Protein AF-L8YCD0-F1 (afdb_monomer_lite)

Sequence (68 aa):
MEFRPSGARGHVQISNESAIDFYRKFGFEIIETKKNYYKRIEPADAHVLQKNLKVPSGQNADVQKTDN

pLDDT: mean 81.54, std 19.37, range [38.22, 97.44]

Organism: Tupaia chinensis (NCBI:txid246437)

Secondary structure (DSSP, 8-state):
-----SEEEEEEETT-HHHHHHHHHTT-EEEEEETT--SSSSS--EEEEEEE----------------

Foldseek 3Di:
DDPPQQKDKDKDAPPPVVVVVVLVVVVWDQPDKDQQCQPPDPVSIITMIMDRDDDCPDPPDPPPDDDD

InterPro domains:
  IPR016181 Acyl-CoA N-acyltransferase [SSF55729] (10-53)

Structure (mmCIF, N/CA/C/O backbone):
data_AF-L8YCD0-F1
#
_entry.id   AF-L8YCD0-F1
#
loop_
_atom_site.group_PDB
_atom_site.id
_atom_site.type_symbol
_atom_site.label_atom_id
_atom_site.label_alt_id
_atom_site.label_comp_id
_atom_site.label_asym_id
_atom_site.label_entity_id
_atom_site.label_seq_id
_atom_site.pdbx_PDB_ins_code
_atom_site.Cartn_x
_atom_site.Cartn_y
_atom_site.Cartn_z
_atom_site.occupancy
_atom_site.B_iso_or_equiv
_atom_site.auth_seq_id
_atom_site.auth_comp_id
_atom_site.auth_asym_id
_atom_site.auth_atom_id
_atom_site.pdbx_PDB_model_num
ATOM 1 N N . MET A 1 1 ? 7.187 -6.783 29.170 1.00 38.22 1 MET A N 1
ATOM 2 C CA . MET A 1 1 ? 5.764 -6.665 28.793 1.00 38.22 1 MET A CA 1
ATOM 3 C C . MET A 1 1 ? 5.728 -6.538 27.282 1.00 38.22 1 MET A C 1
ATOM 5 O O . MET A 1 1 ? 6.186 -5.529 26.765 1.00 38.22 1 MET A O 1
ATOM 9 N N . GLU A 1 2 ? 5.361 -7.601 26.570 1.00 50.78 2 GLU A N 1
ATOM 10 C CA . GLU A 1 2 ? 5.374 -7.601 25.105 1.00 50.78 2 GLU A CA 1
ATOM 11 C C . GLU A 1 2 ? 4.116 -6.888 24.612 1.00 50.78 2 GLU A C 1
ATOM 13 O O . GLU A 1 2 ? 2.995 -7.331 24.86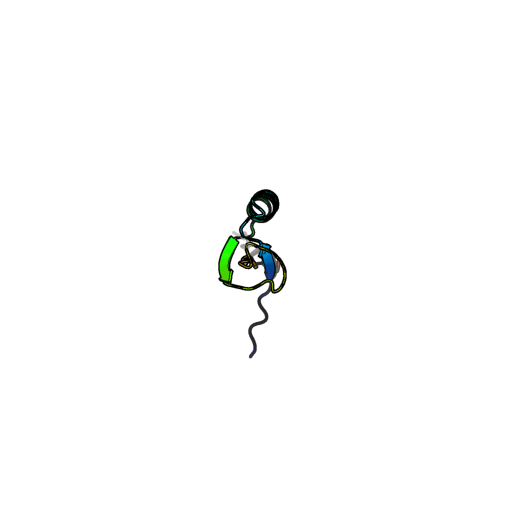8 1.00 50.78 2 GLU A O 1
ATOM 18 N N . PHE A 1 3 ? 4.304 -5.724 23.990 1.00 56.91 3 PHE A N 1
ATOM 19 C CA . PHE A 1 3 ? 3.217 -4.938 23.426 1.00 56.91 3 PHE A CA 1
ATOM 20 C C . PHE A 1 3 ? 2.583 -5.757 22.302 1.00 56.91 3 PHE A C 1
ATOM 22 O O . PHE A 1 3 ? 3.139 -5.858 21.213 1.00 56.91 3 PHE A O 1
ATOM 29 N N . ARG A 1 4 ? 1.439 -6.387 22.576 1.00 58.69 4 ARG A N 1
ATOM 30 C CA . ARG A 1 4 ? 0.610 -6.993 21.536 1.00 58.69 4 ARG A CA 1
ATOM 31 C C . ARG A 1 4 ? -0.114 -5.852 20.834 1.00 58.69 4 ARG A C 1
ATOM 33 O O . ARG A 1 4 ? -1.021 -5.283 21.444 1.00 58.69 4 ARG A O 1
ATOM 40 N N . PRO A 1 5 ? 0.271 -5.469 19.605 1.00 61.00 5 PRO A N 1
ATOM 41 C CA . PRO A 1 5 ? -0.456 -4.429 18.904 1.00 61.00 5 PRO A CA 1
ATOM 42 C C . PRO A 1 5 ? -1.899 -4.901 18.749 1.00 61.00 5 PRO A C 1
ATOM 44 O O . PRO A 1 5 ? -2.151 -5.997 18.252 1.00 61.00 5 PRO A O 1
ATOM 47 N N . SER A 1 6 ? -2.857 -4.080 19.166 1.00 74.88 6 SER A N 1
ATOM 48 C CA . SER A 1 6 ? -4.288 -4.347 19.005 1.00 74.88 6 SER A CA 1
ATOM 49 C C . SER A 1 6 ? -4.729 -4.200 17.541 1.00 74.88 6 SER A C 1
ATOM 51 O O . SER A 1 6 ? -5.851 -3.815 17.264 1.00 74.88 6 SER A O 1
ATOM 53 N N . GLY A 1 7 ? -3.840 -4.428 16.576 1.00 82.44 7 GLY A N 1
ATOM 54 C CA . GLY A 1 7 ? -4.024 -4.103 15.169 1.00 82.44 7 GLY A CA 1
ATOM 55 C C . GLY A 1 7 ? -3.942 -5.317 14.258 1.00 82.44 7 GLY A C 1
ATOM 56 O O . GLY A 1 7 ? -3.341 -6.334 14.594 1.00 82.44 7 GLY A O 1
ATOM 57 N N . ALA A 1 8 ? -4.522 -5.186 13.071 1.00 89.94 8 ALA A N 1
ATOM 58 C CA . ALA A 1 8 ? -4.319 -6.132 11.985 1.00 89.94 8 ALA A CA 1
ATOM 59 C C . ALA A 1 8 ? -3.086 -5.711 11.173 1.00 89.94 8 ALA A C 1
ATOM 61 O O . ALA A 1 8 ? -2.946 -4.539 10.815 1.00 89.94 8 ALA A O 1
ATOM 62 N N . ARG A 1 9 ? -2.207 -6.668 10.858 1.00 92.00 9 ARG A N 1
ATOM 63 C CA . ARG A 1 9 ? -1.043 -6.469 9.983 1.00 92.00 9 ARG A CA 1
ATOM 64 C C . ARG A 1 9 ? -1.093 -7.469 8.833 1.00 92.00 9 ARG A C 1
ATOM 66 O O . ARG A 1 9 ? -1.407 -8.636 9.047 1.00 92.00 9 ARG A O 1
ATOM 73 N N . GLY A 1 10 ? -0.768 -7.017 7.629 1.00 93.88 10 GLY A N 1
ATOM 74 C CA . GLY A 1 10 ? -0.764 -7.838 6.421 1.00 93.88 10 GLY A CA 1
ATOM 75 C C . GLY A 1 10 ? 0.398 -7.497 5.497 1.00 93.88 10 GLY A C 1
ATOM 76 O O . GLY A 1 10 ? 1.118 -6.524 5.722 1.00 93.88 10 GLY A O 1
ATOM 77 N N . HIS A 1 11 ? 0.574 -8.307 4.457 1.00 96.19 11 HIS A N 1
ATOM 78 C CA . HIS A 1 11 ? 1.537 -8.063 3.387 1.00 96.19 11 HIS A CA 1
ATOM 79 C C . HIS A 1 11 ? 0.808 -8.145 2.046 1.00 96.19 11 HIS A C 1
ATOM 81 O O . HIS A 1 11 ? -0.034 -9.020 1.856 1.00 96.19 11 HIS A O 1
ATOM 87 N N . VAL A 1 12 ? 1.134 -7.250 1.119 1.00 96.31 12 VAL A N 1
ATOM 88 C CA . VAL A 1 12 ? 0.595 -7.232 -0.246 1.00 96.31 12 VAL A CA 1
ATOM 89 C C . VAL A 1 12 ? 1.742 -7.031 -1.226 1.00 96.31 12 VAL A C 1
ATOM 91 O O . VAL A 1 12 ? 2.664 -6.274 -0.940 1.00 96.31 12 VAL A O 1
ATOM 94 N N . GLN A 1 13 ? 1.736 -7.739 -2.355 1.00 97.06 13 GLN A N 1
ATOM 95 C CA . GLN A 1 13 ? 2.750 -7.543 -3.395 1.00 97.06 13 GLN A CA 1
ATOM 96 C C . GLN A 1 13 ? 2.674 -6.114 -3.951 1.00 97.06 13 GLN A C 1
ATOM 98 O O . GLN A 1 13 ? 1.575 -5.599 -4.150 1.00 97.06 13 GLN A O 1
ATOM 103 N N . ILE A 1 14 ? 3.825 -5.487 -4.222 1.00 95.81 14 ILE A N 1
ATOM 104 C CA . ILE A 1 14 ? 3.873 -4.073 -4.643 1.00 95.81 14 ILE A CA 1
ATOM 105 C C . ILE A 1 14 ? 3.143 -3.791 -5.964 1.00 95.81 14 ILE A C 1
ATOM 107 O O . ILE A 1 14 ? 2.635 -2.695 -6.153 1.00 95.81 14 ILE A O 1
ATOM 111 N N . SER A 1 15 ? 3.068 -4.774 -6.865 1.00 95.88 15 SER A N 1
ATOM 112 C CA . SER A 1 15 ? 2.390 -4.649 -8.160 1.00 95.88 15 SER A CA 1
ATOM 113 C C . SER A 1 15 ? 0.874 -4.815 -8.068 1.00 95.88 15 SER A C 1
ATOM 115 O O . SER A 1 15 ? 0.174 -4.594 -9.051 1.00 95.88 15 SER A O 1
ATOM 117 N N . ASN A 1 16 ? 0.341 -5.228 -6.914 1.00 95.00 16 ASN A N 1
ATOM 118 C CA . ASN A 1 16 ? -1.089 -5.448 -6.747 1.00 95.00 16 ASN A CA 1
ATOM 119 C C . ASN A 1 16 ? -1.786 -4.166 -6.270 1.00 95.00 16 ASN A C 1
ATOM 121 O O . ASN A 1 16 ? -2.242 -4.063 -5.129 1.00 95.00 16 ASN A O 1
ATOM 125 N N . GLU A 1 17 ? -1.866 -3.187 -7.171 1.00 95.12 17 GLU A N 1
ATOM 126 C CA . GLU A 1 17 ? -2.468 -1.871 -6.922 1.00 95.12 17 GLU A CA 1
ATOM 127 C C . GLU A 1 17 ? -3.928 -1.979 -6.464 1.00 95.12 17 GLU A C 1
ATOM 129 O O . GLU A 1 17 ? -4.340 -1.302 -5.526 1.00 95.12 17 GLU A O 1
ATOM 134 N N . SER A 1 18 ? -4.691 -2.917 -7.036 1.00 96.75 18 SER A N 1
ATOM 135 C CA . SER A 1 18 ? -6.091 -3.152 -6.656 1.00 96.75 18 SER A CA 1
ATOM 136 C C . SER A 1 18 ? -6.239 -3.564 -5.189 1.00 96.75 18 SER A C 1
ATOM 138 O O . SER A 1 18 ? -7.112 -3.056 -4.482 1.00 96.75 18 SER A O 1
ATOM 140 N N . ALA A 1 19 ? -5.380 -4.466 -4.704 1.00 95.12 19 ALA A N 1
ATOM 141 C CA . ALA A 1 19 ? -5.386 -4.864 -3.302 1.00 95.12 19 ALA A CA 1
ATOM 142 C C . ALA A 1 19 ? -4.896 -3.728 -2.394 1.00 95.12 19 ALA A C 1
ATOM 144 O O . ALA A 1 19 ? -5.470 -3.508 -1.329 1.00 95.12 19 ALA A O 1
ATOM 145 N N . ILE A 1 20 ? -3.874 -2.978 -2.814 1.00 95.12 20 ILE A N 1
ATOM 146 C CA . ILE A 1 20 ? -3.375 -1.814 -2.071 1.00 95.12 20 ILE A CA 1
ATOM 147 C C . ILE A 1 20 ? -4.493 -0.785 -1.868 1.00 95.12 20 ILE A C 1
ATOM 149 O O . ILE A 1 20 ? -4.741 -0.364 -0.737 1.00 95.12 20 ILE A O 1
ATOM 153 N N . ASP A 1 21 ? -5.207 -0.426 -2.932 1.00 96.44 21 ASP A N 1
ATOM 154 C CA . ASP A 1 21 ? -6.307 0.534 -2.872 1.00 96.44 21 ASP A CA 1
ATOM 155 C C . ASP A 1 21 ? -7.482 0.016 -2.050 1.00 96.44 21 ASP A C 1
ATOM 157 O O . ASP A 1 21 ? -8.080 0.773 -1.281 1.00 96.44 21 ASP A O 1
ATOM 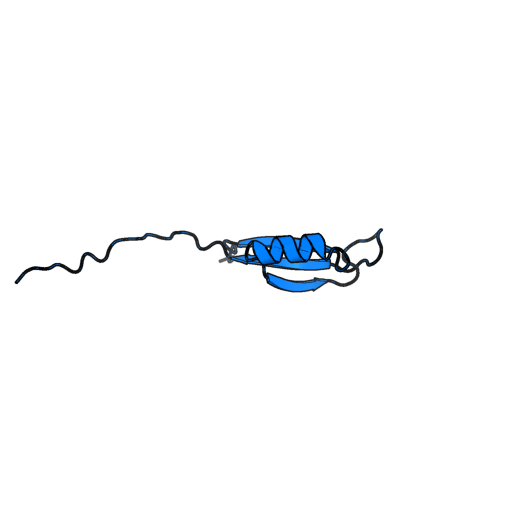161 N N . PHE A 1 22 ? -7.794 -1.278 -2.156 1.00 96.50 22 PHE A N 1
ATOM 162 C CA . PHE A 1 22 ? -8.770 -1.925 -1.287 1.00 96.50 22 PHE A CA 1
ATOM 163 C C . PHE A 1 22 ? -8.382 -1.727 0.182 1.00 96.50 22 PHE A C 1
ATOM 165 O O . PHE A 1 22 ? -9.137 -1.122 0.939 1.00 96.50 22 PHE A O 1
ATOM 172 N N . TYR A 1 23 ? -7.183 -2.144 0.594 1.00 95.62 23 TYR A N 1
ATOM 173 C CA . TYR A 1 23 ? -6.760 -2.047 1.992 1.00 95.62 23 TYR A CA 1
ATOM 174 C C . TYR A 1 23 ? -6.683 -0.599 2.492 1.00 95.62 23 TYR A C 1
ATOM 176 O O . TYR A 1 23 ? -7.131 -0.322 3.608 1.00 95.62 23 TYR A O 1
ATOM 184 N N . ARG A 1 24 ? -6.222 0.340 1.659 1.00 94.25 24 ARG A N 1
ATOM 185 C CA . ARG A 1 24 ? -6.248 1.777 1.971 1.00 94.25 24 ARG A CA 1
ATOM 186 C 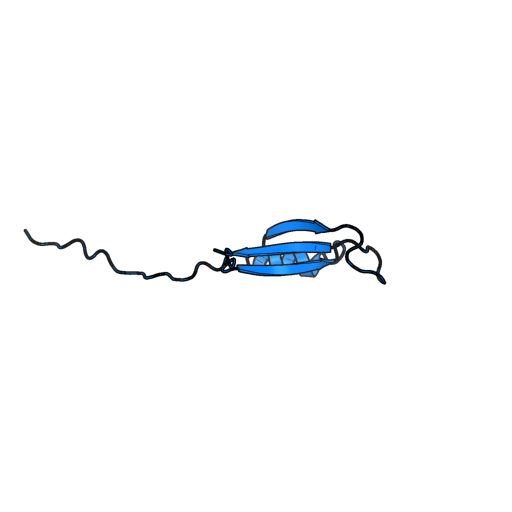C . ARG A 1 24 ? -7.662 2.280 2.254 1.00 94.25 24 ARG A C 1
ATOM 188 O O . ARG A 1 24 ? -7.870 2.955 3.259 1.00 94.25 24 ARG A O 1
ATOM 195 N N . LYS A 1 25 ? -8.656 1.888 1.447 1.00 95.50 25 LYS A N 1
ATOM 196 C CA . LYS A 1 25 ? -10.073 2.239 1.675 1.00 95.50 25 LYS A CA 1
ATOM 197 C C . LYS A 1 25 ? -10.614 1.708 3.005 1.00 95.50 25 LYS A C 1
ATOM 199 O O . LYS A 1 25 ? -11.462 2.350 3.615 1.00 95.50 25 LYS A O 1
ATOM 204 N N . PHE A 1 26 ? -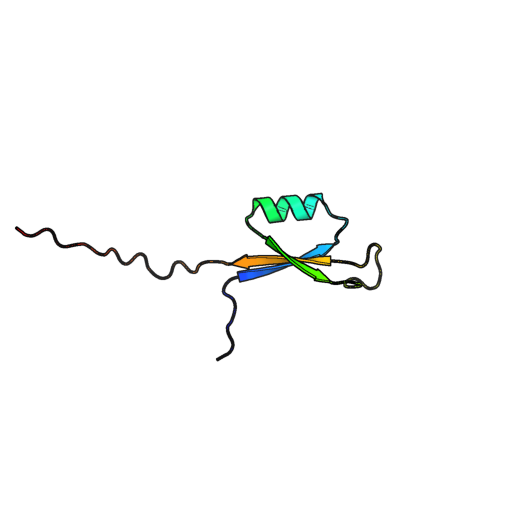10.103 0.577 3.493 1.00 93.00 26 PHE A N 1
ATOM 205 C CA . PHE A 1 26 ? -10.469 0.022 4.804 1.00 93.00 26 PHE A CA 1
ATOM 206 C C . PHE A 1 26 ? -9.665 0.605 5.978 1.00 93.00 26 PHE A C 1
ATOM 208 O O . PHE A 1 26 ? -9.816 0.130 7.112 1.00 93.00 26 PHE A O 1
ATOM 215 N N . GLY A 1 27 ? -8.842 1.631 5.739 1.00 92.69 27 GLY A N 1
ATOM 216 C CA . GLY A 1 27 ? -8.049 2.311 6.762 1.00 92.69 27 GLY A CA 1
ATOM 217 C C . GLY A 1 27 ? -6.781 1.558 7.156 1.00 92.69 27 GLY A C 1
ATOM 218 O O . GLY A 1 27 ? -6.341 1.673 8.297 1.00 92.69 27 GLY A O 1
ATOM 219 N N . PHE A 1 28 ? -6.232 0.736 6.258 1.00 95.25 28 PHE A N 1
ATOM 220 C CA . PHE A 1 28 ? -4.871 0.233 6.405 1.00 95.25 28 PHE A CA 1
ATOM 221 C C . PHE A 1 28 ? -3.880 1.217 5.794 1.00 95.25 28 PHE A C 1
ATOM 223 O O . PHE A 1 28 ? -4.101 1.768 4.717 1.00 95.25 28 PHE A O 1
ATOM 230 N N . GLU A 1 29 ? -2.743 1.361 6.456 1.00 95.25 29 GLU A N 1
ATOM 231 C CA . GLU A 1 29 ? -1.642 2.207 6.019 1.00 95.25 29 GLU A CA 1
ATOM 232 C C . GLU A 1 29 ? -0.439 1.341 5.651 1.00 95.25 29 GLU A C 1
ATOM 234 O O . GLU A 1 29 ? -0.192 0.306 6.276 1.00 95.25 29 GLU A O 1
ATOM 239 N N . ILE A 1 30 ? 0.313 1.754 4.628 1.00 95.38 30 ILE A N 1
ATOM 240 C CA . ILE A 1 30 ? 1.585 1.111 4.287 1.00 95.38 30 ILE A CA 1
ATOM 241 C C . ILE A 1 30 ? 2.645 1.664 5.234 1.00 95.38 30 ILE A C 1
ATOM 243 O O . ILE A 1 30 ? 2.987 2.840 5.151 1.00 95.38 30 ILE A O 1
ATOM 247 N N . ILE A 1 31 ? 3.170 0.815 6.111 1.00 95.19 31 ILE A N 1
ATOM 248 C CA . ILE A 1 31 ? 4.160 1.211 7.125 1.00 95.19 31 ILE A CA 1
ATOM 249 C C . ILE A 1 31 ? 5.596 0.867 6.727 1.00 95.19 31 ILE A C 1
ATOM 251 O O . ILE A 1 31 ? 6.545 1.426 7.264 1.00 95.19 31 ILE A O 1
ATOM 255 N N . GLU A 1 32 ? 5.773 -0.081 5.809 1.00 95.00 32 GLU A N 1
ATOM 256 C CA . GLU A 1 32 ? 7.080 -0.614 5.431 1.00 95.00 32 GLU A CA 1
ATOM 257 C C . GLU A 1 32 ? 6.979 -1.262 4.043 1.00 95.00 32 GLU A C 1
ATOM 259 O O . GLU A 1 32 ? 5.911 -1.723 3.639 1.00 95.00 32 GLU A O 1
ATOM 264 N N . THR A 1 33 ? 8.090 -1.332 3.308 1.00 96.44 33 THR A N 1
ATOM 265 C CA . THR A 1 33 ? 8.195 -2.137 2.082 1.00 96.44 33 THR A CA 1
ATOM 266 C C . THR A 1 33 ? 9.351 -3.109 2.226 1.00 96.44 33 THR A C 1
ATOM 268 O O . THR A 1 33 ? 10.502 -2.697 2.354 1.00 96.44 33 THR A O 1
ATOM 271 N N . LYS A 1 34 ? 9.047 -4.403 2.200 1.00 95.31 34 LYS A N 1
ATOM 272 C CA . LYS A 1 34 ? 10.033 -5.472 2.297 1.00 95.31 34 LYS A CA 1
ATOM 273 C C . LYS A 1 34 ? 10.490 -5.887 0.914 1.00 95.31 34 LYS A C 1
ATOM 275 O O . LYS A 1 34 ? 9.683 -6.331 0.099 1.00 95.31 34 LYS A O 1
ATOM 280 N N . LYS A 1 35 ? 11.794 -5.768 0.686 1.00 95.38 35 LYS A N 1
ATOM 281 C CA . LYS A 1 35 ? 12.444 -6.260 -0.526 1.00 95.38 35 LYS A CA 1
ATOM 282 C C . LYS A 1 35 ? 12.557 -7.780 -0.495 1.00 95.38 35 LYS A C 1
ATOM 284 O O . LYS A 1 35 ? 12.814 -8.340 0.571 1.00 95.38 35 LYS A O 1
ATOM 289 N N . ASN A 1 36 ? 12.372 -8.430 -1.643 1.00 93.81 36 ASN A N 1
ATOM 290 C CA . ASN A 1 36 ? 12.501 -9.888 -1.794 1.00 93.81 36 ASN A CA 1
ATOM 291 C C . ASN A 1 36 ? 11.671 -10.694 -0.773 1.00 93.81 36 ASN A C 1
ATOM 293 O O . ASN A 1 36 ? 12.124 -11.704 -0.229 1.00 93.81 36 ASN A O 1
ATOM 297 N N . TYR A 1 37 ? 10.457 -10.224 -0.474 1.00 94.75 37 TYR A N 1
ATOM 298 C CA . TYR A 1 37 ? 9.558 -10.871 0.479 1.00 94.75 37 TYR A CA 1
ATOM 299 C C . TYR A 1 37 ? 9.034 -12.209 -0.060 1.00 94.75 37 TYR A C 1
ATOM 301 O O . TYR A 1 37 ? 8.991 -13.208 0.662 1.00 94.75 37 TYR A O 1
ATOM 309 N N . TYR A 1 38 ? 8.671 -12.250 -1.342 1.00 93.06 38 TYR A N 1
ATOM 310 C CA . TYR A 1 38 ? 8.215 -13.459 -2.011 1.00 93.06 38 TYR A CA 1
ATOM 311 C C . TYR A 1 38 ? 9.357 -14.134 -2.772 1.00 93.06 38 TYR A C 1
ATOM 313 O O . TYR A 1 38 ? 10.072 -13.506 -3.537 1.00 93.06 38 TYR A O 1
ATOM 321 N N . LYS A 1 39 ? 9.513 -15.450 -2.599 1.00 91.50 39 LYS A N 1
ATOM 322 C CA . LYS A 1 39 ? 10.658 -16.196 -3.158 1.00 91.50 39 LYS A CA 1
ATOM 323 C C . LYS A 1 39 ? 10.495 -16.646 -4.614 1.00 91.50 39 LYS A C 1
ATOM 325 O O . LYS A 1 39 ? 11.441 -17.180 -5.179 1.00 91.50 39 LYS A O 1
ATOM 330 N N . ARG A 1 40 ? 9.281 -16.582 -5.168 1.00 94.19 40 ARG A N 1
ATOM 331 C CA . ARG A 1 40 ? 8.921 -17.287 -6.417 1.00 94.19 40 ARG A CA 1
ATOM 332 C C . ARG A 1 40 ? 8.134 -16.445 -7.422 1.00 94.19 40 ARG A C 1
ATOM 334 O O . 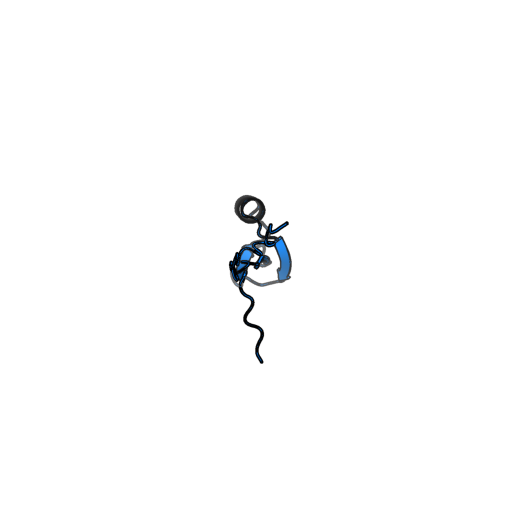ARG A 1 40 ? 7.727 -16.984 -8.443 1.00 94.19 40 ARG A O 1
ATOM 341 N N . ILE A 1 41 ? 7.867 -15.1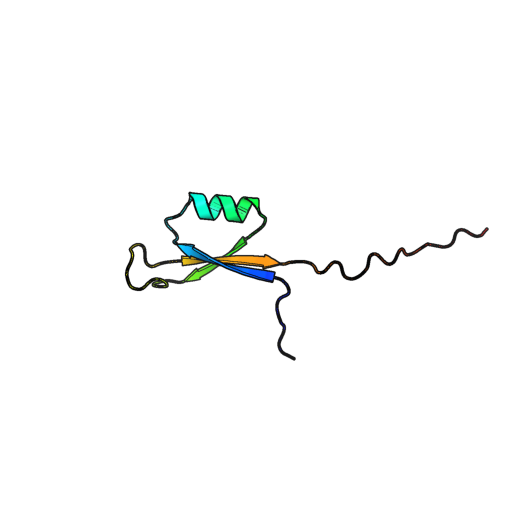78 -7.121 1.00 91.06 41 ILE A N 1
ATOM 342 C CA . ILE A 1 41 ? 7.073 -14.291 -7.980 1.00 91.06 41 ILE A CA 1
ATOM 343 C C . ILE A 1 41 ? 7.779 -12.946 -8.112 1.00 91.06 41 ILE A C 1
ATOM 345 O O . ILE A 1 41 ? 8.408 -12.502 -7.155 1.00 91.06 41 ILE A O 1
ATOM 349 N N . GLU A 1 42 ? 7.634 -12.311 -9.274 1.00 89.62 42 GLU A N 1
ATOM 350 C CA . GLU A 1 42 ? 8.154 -10.972 -9.553 1.00 89.62 42 GLU A CA 1
ATOM 351 C C . GLU A 1 42 ? 6.998 -9.977 -9.758 1.00 89.62 42 GLU A C 1
ATOM 353 O O . GLU A 1 42 ? 6.010 -10.326 -10.411 1.00 89.62 42 GLU A O 1
ATOM 358 N N . PRO A 1 43 ? 7.083 -8.752 -9.209 1.00 92.06 43 PRO A N 1
ATOM 359 C CA . PRO A 1 43 ? 8.124 -8.275 -8.297 1.00 92.06 43 PRO A CA 1
ATOM 360 C C . PRO A 1 43 ? 8.083 -8.998 -6.942 1.00 92.06 43 PRO A C 1
ATOM 362 O O . PRO A 1 43 ? 7.011 -9.190 -6.364 1.00 92.06 43 PRO A O 1
ATOM 365 N N . ALA A 1 44 ? 9.248 -9.380 -6.420 1.00 93.50 44 ALA A N 1
ATOM 366 C CA . ALA A 1 44 ? 9.362 -10.105 -5.150 1.00 93.50 44 ALA A CA 1
ATOM 367 C C . ALA A 1 44 ? 9.030 -9.248 -3.909 1.00 93.50 44 ALA A C 1
ATOM 369 O O . ALA A 1 44 ? 8.874 -9.764 -2.799 1.00 93.50 44 ALA A O 1
ATOM 370 N N . ASP A 1 45 ? 8.925 -7.935 -4.083 1.00 96.19 45 ASP A N 1
ATOM 371 C CA . ASP A 1 45 ? 8.702 -6.972 -3.012 1.00 96.19 45 ASP A CA 1
ATOM 372 C C . ASP A 1 45 ? 7.260 -6.999 -2.477 1.00 96.19 45 ASP A C 1
ATOM 374 O O . ASP A 1 45 ? 6.291 -7.217 -3.213 1.00 96.19 45 ASP A O 1
ATOM 378 N N . ALA A 1 46 ? 7.102 -6.688 -1.188 1.00 96.94 46 ALA A N 1
ATOM 379 C CA . ALA A 1 46 ? 5.800 -6.559 -0.543 1.00 96.94 46 ALA A CA 1
ATOM 380 C C . ALA A 1 46 ? 5.682 -5.283 0.296 1.00 96.94 46 ALA A C 1
ATOM 382 O O . ALA A 1 46 ? 6.569 -4.956 1.084 1.00 96.94 46 ALA A O 1
ATOM 383 N N . HIS A 1 47 ? 4.543 -4.606 0.203 1.00 97.44 47 HIS A N 1
ATOM 384 C CA . HIS A 1 47 ? 4.139 -3.594 1.166 1.00 97.44 47 HIS A CA 1
ATOM 385 C C . HIS A 1 47 ? 3.581 -4.255 2.420 1.00 97.44 47 HIS A C 1
ATOM 387 O O . HIS A 1 47 ? 2.756 -5.167 2.359 1.00 97.44 47 HIS A O 1
ATOM 393 N N . VAL A 1 48 ? 4.020 -3.764 3.570 1.00 95.56 48 VAL A N 1
ATOM 394 C CA . VAL A 1 48 ? 3.473 -4.117 4.868 1.00 95.56 48 VAL A CA 1
ATOM 395 C C . VAL A 1 48 ? 2.354 -3.140 5.193 1.00 95.56 48 VAL A C 1
ATOM 397 O O . VAL A 1 48 ? 2.578 -1.934 5.288 1.00 95.56 48 VAL A O 1
ATOM 400 N N . LEU A 1 49 ? 1.165 -3.683 5.410 1.00 95.31 49 LEU A N 1
ATOM 401 C CA . LEU A 1 49 ? -0.029 -2.942 5.781 1.00 95.31 49 LEU A CA 1
ATOM 402 C C . LEU A 1 49 ? -0.278 -3.078 7.280 1.00 95.31 49 LEU A C 1
ATOM 404 O O . LEU A 1 49 ? -0.171 -4.180 7.821 1.00 95.31 49 LEU A O 1
ATOM 408 N N . GLN A 1 50 ? -0.666 -1.992 7.939 1.00 94.19 50 GLN A N 1
ATOM 409 C CA . GLN A 1 50 ? -1.104 -2.006 9.331 1.00 94.19 50 GLN A CA 1
ATOM 410 C C . GLN A 1 50 ? -2.394 -1.208 9.497 1.00 94.19 50 GLN A C 1
ATOM 412 O O . GLN A 1 50 ? -2.552 -0.128 8.937 1.00 94.19 50 GLN A O 1
ATOM 417 N N . LYS A 1 51 ? -3.307 -1.740 10.308 1.00 92.50 51 LYS A N 1
ATOM 418 C CA . LYS A 1 51 ? -4.476 -1.028 10.818 1.00 92.50 51 LYS A CA 1
ATOM 419 C C . LYS A 1 51 ? -4.546 -1.211 12.320 1.00 92.50 51 LYS A C 1
ATOM 421 O O . LYS A 1 51 ? -4.656 -2.335 12.809 1.00 92.50 51 LYS A O 1
ATOM 426 N N . ASN A 1 52 ? -4.531 -0.109 13.054 1.00 88.12 52 ASN A N 1
ATOM 427 C CA . ASN A 1 52 ? -4.733 -0.144 14.495 1.00 88.12 52 ASN A CA 1
ATOM 428 C C . ASN A 1 52 ? -6.223 -0.368 14.774 1.00 88.12 52 ASN A C 1
ATOM 430 O O . ASN A 1 52 ? -7.049 0.470 14.410 1.00 88.12 52 ASN A O 1
ATOM 434 N N . LEU A 1 53 ? -6.584 -1.480 15.420 1.00 81.75 53 LEU A N 1
ATOM 435 C CA . LEU A 1 53 ? -7.924 -1.609 15.979 1.00 81.75 53 LEU A CA 1
ATOM 436 C C . LEU A 1 53 ? -7.857 -0.931 17.344 1.00 81.75 53 LEU A C 1
ATOM 438 O O . LEU A 1 53 ? -7.151 -1.364 18.260 1.00 81.75 53 LEU A O 1
ATOM 442 N N . LYS A 1 54 ? -8.552 0.197 17.466 1.00 75.56 54 LYS A N 1
ATOM 443 C CA . LYS A 1 54 ? -8.859 0.729 18.786 1.00 75.56 54 LYS A CA 1
ATOM 444 C C . LYS A 1 54 ? -9.796 -0.290 19.415 1.00 75.56 54 LYS A C 1
ATOM 446 O O . LYS A 1 54 ? -10.897 -0.499 18.907 1.00 75.56 54 LYS A O 1
ATOM 451 N N . VAL A 1 55 ? -9.355 -0.953 20.481 1.00 62.31 55 VAL A N 1
ATOM 452 C CA . VAL A 1 55 ? -10.320 -1.592 21.371 1.00 62.31 55 VAL A CA 1
ATOM 453 C C . VAL A 1 55 ? -11.287 -0.487 21.803 1.00 62.31 55 VAL A C 1
ATOM 455 O O . VAL A 1 55 ? -10.820 0.603 22.147 1.00 62.31 55 VAL A O 1
ATOM 458 N N . PRO A 1 56 ? -12.611 -0.691 21.751 1.00 54.41 56 PRO A N 1
ATOM 459 C CA . PRO A 1 56 ? -13.529 0.192 22.445 1.00 54.41 56 PRO A CA 1
ATOM 460 C C . PRO A 1 56 ? -13.313 -0.043 23.942 1.00 54.41 56 PRO A C 1
ATOM 462 O O . PRO A 1 56 ? -14.063 -0.753 24.603 1.00 54.41 56 PRO A O 1
ATOM 465 N N . SER A 1 57 ? -12.221 0.492 24.481 1.00 53.16 57 SER A N 1
ATOM 466 C CA . SER A 1 57 ? -11.998 0.580 25.911 1.00 53.16 57 SER A CA 1
ATOM 467 C C . SER A 1 57 ? -12.968 1.632 26.437 1.00 53.16 57 SER A C 1
ATOM 469 O O . SER A 1 57 ? -12.643 2.812 26.445 1.00 53.16 57 SER A O 1
ATOM 471 N N . GLY A 1 58 ? -14.181 1.185 26.771 1.00 50.47 58 GLY A N 1
ATOM 472 C CA . GLY A 1 58 ? -15.162 1.877 27.603 1.00 50.47 58 GLY A CA 1
ATOM 473 C C . GLY A 1 58 ? -15.509 3.306 27.189 1.00 50.47 58 GLY A C 1
ATOM 474 O O . GLY A 1 58 ? -14.903 4.260 27.664 1.00 50.47 58 GLY A O 1
ATOM 475 N N . GLN A 1 59 ? -16.611 3.467 26.455 1.00 48.69 59 GLN A N 1
ATOM 476 C CA . GLN A 1 59 ? -17.488 4.610 26.710 1.00 48.69 59 GLN A CA 1
ATOM 477 C C . GLN A 1 59 ? -18.076 4.436 28.123 1.00 48.69 59 GLN A C 1
ATOM 479 O O . GLN A 1 59 ? -19.196 3.966 28.280 1.00 48.69 59 GLN A O 1
ATOM 484 N N . ASN A 1 60 ? -17.305 4.749 29.164 1.00 45.41 60 ASN A N 1
ATOM 485 C CA . ASN A 1 60 ? -17.902 5.136 30.432 1.00 45.41 60 ASN A CA 1
ATOM 486 C C . ASN A 1 60 ? -18.264 6.604 30.267 1.00 45.41 60 ASN A C 1
ATOM 488 O O . ASN A 1 60 ? -17.388 7.459 30.152 1.00 45.41 60 ASN A O 1
ATOM 492 N N . ALA A 1 61 ? -19.565 6.852 30.154 1.00 51.56 61 ALA A N 1
ATOM 493 C CA . ALA A 1 61 ? -20.140 8.175 30.214 1.00 51.56 61 ALA A CA 1
ATOM 494 C C . ALA A 1 61 ? -19.623 8.875 31.477 1.00 51.56 61 ALA A C 1
ATOM 496 O O . ALA A 1 61 ? -19.980 8.491 32.591 1.00 51.56 61 ALA A O 1
ATOM 497 N N . ASP A 1 62 ? -18.798 9.904 31.302 1.00 49.00 62 ASP A N 1
ATOM 498 C CA . ASP A 1 62 ? -18.725 10.985 32.274 1.00 49.00 62 ASP A CA 1
ATOM 499 C C . ASP A 1 62 ? -20.091 11.676 32.216 1.00 49.00 62 ASP A C 1
ATOM 501 O O . ASP A 1 62 ? -20.328 12.608 31.449 1.00 49.00 62 ASP A O 1
ATOM 505 N N . VAL A 1 63 ? -21.048 11.114 32.958 1.00 54.53 63 VAL A N 1
ATOM 506 C CA . VAL A 1 63 ? -22.227 11.837 33.414 1.00 54.53 63 VAL A CA 1
ATOM 507 C C . VAL A 1 63 ? -21.671 12.919 34.329 1.00 54.53 63 VAL A C 1
ATOM 509 O O . VAL A 1 63 ? -21.545 12.730 35.539 1.00 54.53 63 VAL A O 1
ATOM 512 N N . GLN A 1 64 ? -21.278 14.042 33.728 1.00 50.41 64 GLN A N 1
ATOM 513 C CA . GLN A 1 64 ? -21.155 15.302 34.434 1.00 50.41 64 GLN A CA 1
ATOM 514 C C . GLN A 1 64 ? -22.526 15.570 35.035 1.00 50.41 64 GLN A C 1
ATOM 516 O O . GLN A 1 64 ? -23.471 15.952 34.347 1.00 50.41 64 GLN A O 1
ATOM 521 N N . LYS A 1 65 ? -22.623 15.244 36.325 1.00 48.81 65 LYS A N 1
ATOM 522 C CA . LYS A 1 65 ? -23.725 15.575 37.212 1.00 48.81 65 LYS A CA 1
ATOM 523 C C . LYS A 1 65 ? -24.115 17.030 36.968 1.00 48.81 65 LYS A C 1
ATOM 525 O O . LYS A 1 65 ? -23.415 17.948 37.382 1.00 48.81 65 LYS A O 1
ATOM 530 N N . THR A 1 66 ? -25.245 17.222 36.304 1.00 44.75 66 THR A N 1
ATOM 531 C CA . THR A 1 66 ? -26.177 18.266 36.702 1.00 44.75 66 THR A CA 1
ATOM 532 C C . THR A 1 66 ? -26.568 17.964 38.137 1.00 44.75 66 THR A C 1
ATOM 534 O O . THR A 1 66 ? -27.123 16.898 38.368 1.00 44.75 66 THR A O 1
ATOM 537 N N . ASP A 1 67 ? -26.250 18.855 39.064 1.00 51.69 67 ASP A N 1
ATOM 538 C CA . ASP A 1 67 ? -27.154 19.227 40.147 1.00 51.69 67 ASP A CA 1
ATOM 539 C C . ASP A 1 67 ? -26.784 20.647 40.589 1.00 51.69 67 ASP A C 1
ATOM 541 O O . ASP A 1 67 ? -25.619 20.971 40.827 1.00 51.69 67 ASP A O 1
ATOM 545 N N . ASN A 1 68 ? -27.816 21.483 40.558 1.00 48.34 68 ASN A N 1
ATOM 546 C CA . ASN A 1 68 ? -27.883 22.888 40.941 1.00 48.34 68 ASN A CA 1
ATOM 547 C C . ASN A 1 68 ? -27.838 23.062 42.463 1.00 48.34 68 ASN A C 1
ATOM 549 O O . ASN A 1 68 ? -28.478 22.238 43.153 1.00 48.34 68 ASN A O 1
#

Radius of gyration: 19.17 Å; chains: 1; bounding box: 40×40×50 Å